Protein AF-A0A947FZ57-F1 (afdb_monomer_lite)

Sequence (116 aa):
DDDADIASIARGFIDAACDTIEAKGPGGWQLLRSIGPDQEISAISKDFRGQLVQPWLVPLRELTRLDDAEAQALADMILTGAGEILQRWIDGEFSREQVATLLGRIILAVLSEFTE

Radius of gyration: 14.71 Å; chains: 1; bounding box: 33×21×42 Å

Structure (mmCIF, N/CA/C/O backbone):
data_AF-A0A947FZ57-F1
#
_entry.id   AF-A0A947FZ57-F1
#
loop_
_atom_site.group_PDB
_atom_site.id
_atom_site.type_symbol
_atom_site.label_atom_id
_atom_site.label_alt_id
_atom_site.label_comp_id
_atom_site.label_asym_id
_atom_site.label_entity_id
_atom_site.label_seq_id
_atom_site.pdbx_PDB_ins_code
_atom_site.Cartn_x
_atom_site.Cartn_y
_atom_site.Cartn_z
_atom_site.occupancy
_atom_site.B_iso_or_equiv
_atom_site.auth_seq_id
_atom_site.auth_comp_id
_atom_site.auth_asym_id
_atom_site.auth_atom_id
_atom_site.pdbx_PDB_model_num
ATOM 1 N N . ASP A 1 1 ? -3.836 -2.955 -21.946 1.00 62.25 1 ASP A N 1
ATOM 2 C CA . ASP A 1 1 ? -4.085 -4.171 -21.158 1.00 62.25 1 ASP A CA 1
ATOM 3 C C . ASP A 1 1 ? -3.273 -4.162 -19.875 1.00 62.25 1 ASP A C 1
ATOM 5 O O . ASP A 1 1 ? -3.902 -4.144 -18.828 1.00 62.25 1 ASP A O 1
ATOM 9 N N . ASP A 1 2 ? -1.948 -3.991 -19.925 1.00 64.31 2 ASP A N 1
ATOM 10 C CA . ASP A 1 2 ? -1.077 -3.967 -18.728 1.00 64.31 2 ASP A CA 1
ATOM 11 C C . ASP A 1 2 ? -1.479 -2.952 -17.632 1.00 64.31 2 ASP A C 1
ATOM 13 O O . ASP A 1 2 ? -1.488 -3.291 -16.449 1.00 64.31 2 ASP A O 1
ATOM 17 N N . ASP A 1 3 ? -1.906 -1.735 -17.991 1.00 63.44 3 ASP A N 1
ATOM 18 C CA . ASP A 1 3 ? -2.362 -0.731 -17.009 1.00 63.44 3 ASP A CA 1
ATOM 19 C C . ASP A 1 3 ? -3.602 -1.176 -16.217 1.00 63.44 3 ASP A C 1
ATOM 21 O O . ASP A 1 3 ? -3.754 -0.865 -15.030 1.00 63.44 3 ASP A O 1
ATOM 25 N N . ALA A 1 4 ? -4.510 -1.905 -16.875 1.00 64.69 4 ALA A N 1
ATOM 26 C CA . ALA A 1 4 ? -5.719 -2.421 -16.244 1.00 64.69 4 ALA A CA 1
ATOM 27 C C . ALA A 1 4 ? -5.377 -3.562 -15.274 1.00 64.69 4 ALA A C 1
ATOM 29 O O . ALA A 1 4 ? -5.968 -3.649 -14.192 1.00 64.69 4 ALA A O 1
ATOM 30 N N . ASP A 1 5 ? -4.376 -4.373 -15.620 1.00 78.38 5 ASP A N 1
ATOM 31 C CA . ASP A 1 5 ? -3.869 -5.448 -14.771 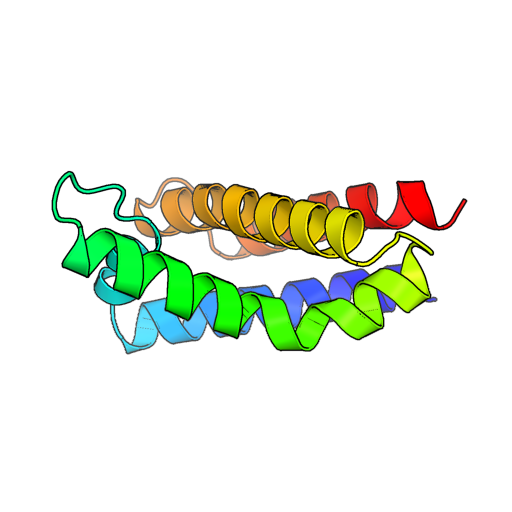1.00 78.38 5 ASP A CA 1
ATOM 32 C C . ASP A 1 5 ? -3.138 -4.896 -13.537 1.00 78.38 5 ASP A C 1
ATOM 34 O O . ASP A 1 5 ? -3.427 -5.323 -12.417 1.00 78.38 5 ASP A O 1
ATOM 38 N N . ILE A 1 6 ? -2.284 -3.876 -13.693 1.00 73.75 6 ILE A N 1
ATOM 39 C CA . ILE A 1 6 ? -1.602 -3.200 -12.573 1.00 73.75 6 ILE A CA 1
ATOM 40 C C . ILE A 1 6 ? -2.618 -2.579 -11.610 1.00 73.75 6 ILE A C 1
ATOM 42 O O . ILE A 1 6 ? -2.524 -2.773 -10.395 1.00 73.75 6 ILE A O 1
ATOM 46 N N . ALA A 1 7 ? -3.622 -1.869 -12.131 1.00 74.94 7 ALA A N 1
ATOM 47 C CA . ALA A 1 7 ? -4.660 -1.260 -11.304 1.00 74.94 7 ALA A CA 1
ATOM 48 C C . ALA A 1 7 ? -5.488 -2.313 -10.543 1.00 74.94 7 ALA A C 1
ATOM 50 O O . ALA A 1 7 ? -5.816 -2.114 -9.369 1.00 74.94 7 ALA A O 1
ATOM 51 N N . SER A 1 8 ? -5.799 -3.445 -11.184 1.00 79.50 8 SER A N 1
ATOM 52 C CA . SER A 1 8 ? -6.521 -4.558 -10.557 1.00 79.50 8 SER A CA 1
ATOM 53 C C . SER A 1 8 ? -5.695 -5.236 -9.459 1.00 79.50 8 SER A C 1
ATOM 55 O O . SER A 1 8 ? -6.208 -5.488 -8.366 1.00 79.50 8 SER A O 1
ATOM 57 N N . ILE A 1 9 ? -4.404 -5.483 -9.703 1.00 80.50 9 ILE A N 1
ATOM 58 C CA . ILE A 1 9 ? -3.481 -6.066 -8.717 1.00 80.50 9 ILE A CA 1
ATOM 59 C C . ILE A 1 9 ? -3.310 -5.128 -7.519 1.00 80.50 9 ILE A C 1
ATOM 61 O O . ILE A 1 9 ? -3.445 -5.565 -6.373 1.00 80.50 9 ILE A O 1
ATOM 65 N N . ALA A 1 10 ? -3.072 -3.836 -7.771 1.00 79.94 10 ALA A N 1
ATOM 66 C CA . ALA A 1 10 ? -2.951 -2.831 -6.721 1.00 79.94 10 ALA A CA 1
ATOM 67 C C . ALA A 1 10 ? -4.214 -2.798 -5.853 1.00 79.94 10 ALA A C 1
ATOM 69 O O . ALA A 1 10 ? -4.122 -2.819 -4.625 1.00 79.94 10 ALA A O 1
ATOM 70 N N . ARG A 1 11 ? -5.399 -2.832 -6.478 1.00 84.12 11 ARG A N 1
ATOM 71 C CA . ARG A 1 11 ? -6.671 -2.903 -5.756 1.00 84.12 11 ARG A CA 1
ATOM 72 C C . ARG A 1 11 ? -6.787 -4.164 -4.902 1.00 84.12 11 ARG A C 1
ATOM 74 O O . ARG A 1 11 ? -7.126 -4.045 -3.730 1.00 84.12 11 ARG A O 1
ATOM 81 N N . GLY A 1 12 ? -6.455 -5.335 -5.444 1.00 85.38 12 GLY A N 1
ATOM 82 C CA . GLY A 1 12 ? -6.475 -6.593 -4.692 1.00 85.38 12 GLY A CA 1
ATOM 83 C C . GLY A 1 12 ? -5.567 -6.568 -3.458 1.00 85.38 12 GLY A C 1
ATOM 84 O O . GLY A 1 12 ? -5.969 -7.017 -2.386 1.00 85.38 12 GLY A O 1
ATOM 85 N N . PHE A 1 13 ? -4.371 -5.984 -3.576 1.00 83.00 13 PHE A N 1
ATOM 86 C CA . PHE A 1 13 ? -3.468 -5.799 -2.438 1.00 83.00 13 PHE A CA 1
ATOM 87 C C . PHE A 1 13 ? -4.052 -4.850 -1.382 1.00 83.00 13 PHE A C 1
ATOM 89 O O . PHE A 1 13 ? -4.031 -5.163 -0.191 1.00 83.00 13 PHE A O 1
ATOM 96 N N . ILE A 1 14 ? -4.595 -3.706 -1.808 1.00 87.75 14 ILE A N 1
ATOM 97 C CA . ILE A 1 14 ? -5.200 -2.717 -0.904 1.00 87.75 14 ILE A CA 1
ATOM 98 C C . ILE A 1 14 ? -6.389 -3.325 -0.160 1.00 87.75 14 ILE A C 1
ATOM 100 O O . ILE A 1 14 ? -6.498 -3.164 1.054 1.00 87.75 14 ILE A O 1
ATOM 104 N N . ASP A 1 15 ? -7.246 -4.062 -0.865 1.00 90.06 15 ASP A N 1
ATOM 105 C CA . ASP A 1 15 ? -8.388 -4.738 -0.262 1.00 90.06 15 ASP A CA 1
ATOM 106 C C . ASP A 1 15 ? -7.940 -5.782 0.770 1.00 90.06 15 ASP A C 1
ATOM 108 O O . ASP A 1 15 ? -8.445 -5.773 1.891 1.00 90.06 15 ASP A O 1
ATOM 112 N N . ALA A 1 16 ? -6.923 -6.593 0.460 1.00 89.31 16 ALA A N 1
ATOM 113 C CA . ALA A 1 16 ? -6.366 -7.558 1.408 1.00 89.31 16 ALA A CA 1
ATOM 114 C C . ALA A 1 16 ? -5.744 -6.888 2.651 1.00 89.31 16 ALA A C 1
ATOM 116 O O . ALA A 1 16 ? -5.852 -7.410 3.768 1.00 89.31 16 ALA A O 1
ATOM 117 N N . ALA A 1 17 ? -5.108 -5.725 2.485 1.00 87.88 17 ALA A N 1
ATOM 118 C CA . ALA A 1 17 ? -4.572 -4.944 3.596 1.00 87.88 17 ALA A CA 1
ATOM 119 C C . ALA A 1 17 ? -5.699 -4.402 4.490 1.00 87.88 17 ALA A C 1
ATOM 121 O O . ALA A 1 17 ? -5.644 -4.574 5.711 1.00 87.88 17 ALA A O 1
ATOM 122 N N . CYS A 1 18 ? -6.744 -3.817 3.895 1.00 90.88 18 CYS A N 1
ATOM 123 C CA . CYS A 1 18 ? -7.932 -3.364 4.618 1.00 90.88 18 CYS A CA 1
ATOM 124 C C . CYS A 1 18 ? -8.615 -4.517 5.366 1.00 90.88 18 CYS A C 1
ATOM 126 O O . CYS A 1 18 ? -8.859 -4.388 6.563 1.00 90.88 18 CYS A O 1
ATOM 128 N N . ASP A 1 19 ? -8.837 -5.662 4.714 1.00 94.12 19 ASP A N 1
ATOM 129 C CA . ASP A 1 19 ? -9.443 -6.849 5.335 1.00 94.12 19 ASP A CA 1
ATOM 130 C C . ASP A 1 19 ? -8.622 -7.339 6.535 1.00 94.12 19 ASP A C 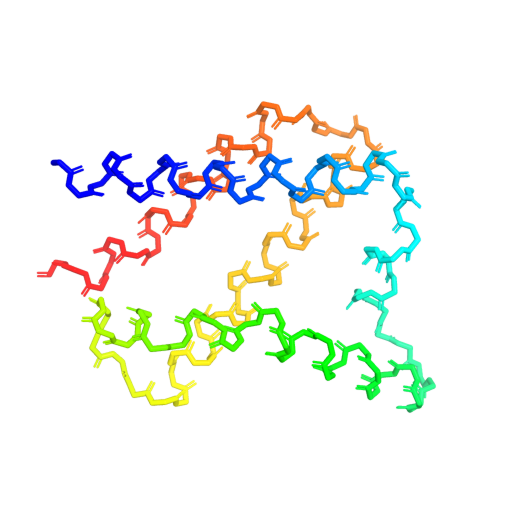1
ATOM 132 O O . ASP A 1 19 ? -9.161 -7.694 7.586 1.00 94.12 19 ASP A O 1
ATOM 136 N N . THR A 1 20 ? -7.293 -7.326 6.407 1.00 91.19 20 THR A N 1
ATOM 137 C CA . THR A 1 20 ? -6.391 -7.713 7.497 1.00 91.19 20 THR A CA 1
ATOM 138 C C . THR A 1 20 ? -6.500 -6.750 8.681 1.00 91.19 20 THR A C 1
ATOM 140 O O . THR A 1 20 ? -6.558 -7.196 9.830 1.00 91.19 20 THR A O 1
ATOM 143 N N . ILE A 1 21 ? -6.557 -5.442 8.416 1.00 91.12 21 ILE A N 1
ATOM 144 C CA . ILE A 1 21 ? -6.694 -4.402 9.446 1.00 91.12 21 ILE A CA 1
ATOM 145 C C . ILE A 1 21 ? -8.066 -4.484 10.129 1.00 91.12 21 ILE A C 1
ATOM 147 O O . ILE A 1 21 ? -8.133 -4.396 11.353 1.00 91.12 21 ILE A O 1
ATOM 151 N N . GLU A 1 22 ? -9.146 -4.720 9.384 1.00 93.44 22 GLU A N 1
ATOM 152 C CA . GLU A 1 22 ? -10.485 -4.943 9.944 1.00 93.44 22 GLU A CA 1
ATOM 153 C C . GLU A 1 22 ? -10.517 -6.198 10.834 1.00 93.44 22 GLU A C 1
ATOM 155 O O . GLU A 1 22 ? -11.059 -6.167 11.940 1.00 93.44 22 GLU A O 1
ATOM 160 N N . ALA A 1 23 ? -9.885 -7.293 10.400 1.00 95.12 23 ALA A N 1
ATOM 161 C CA . ALA A 1 23 ? -9.895 -8.564 11.123 1.00 95.12 23 ALA A CA 1
ATOM 162 C C . ALA A 1 23 ? -8.999 -8.589 12.375 1.00 95.12 23 ALA A C 1
ATOM 164 O O . ALA A 1 23 ? -9.272 -9.340 13.315 1.00 95.12 23 ALA A O 1
ATOM 165 N N . LYS A 1 24 ? -7.891 -7.839 12.381 1.00 92.00 24 LYS A N 1
ATOM 166 C CA . LYS A 1 24 ? -6.873 -7.872 13.451 1.00 92.00 24 LYS A CA 1
ATOM 167 C C . LYS A 1 24 ? -6.802 -6.588 14.279 1.00 92.00 24 LYS A C 1
ATOM 169 O O . LYS A 1 24 ? -6.128 -6.571 15.308 1.00 92.00 24 LYS A O 1
ATOM 174 N N . GLY A 1 25 ? -7.503 -5.541 13.857 1.00 91.75 25 GLY A N 1
ATOM 175 C CA . GLY A 1 25 ? -7.377 -4.193 14.393 1.00 91.75 25 GLY A CA 1
ATOM 176 C C . GLY A 1 25 ? -6.147 -3.444 13.852 1.00 91.75 25 GLY A C 1
ATOM 177 O O . GLY A 1 25 ? -5.225 -4.045 13.293 1.00 91.75 25 GLY A O 1
ATOM 178 N N . PRO A 1 26 ? -6.083 -2.115 14.057 1.00 89.56 26 PRO A N 1
ATOM 179 C CA . PRO A 1 26 ? -5.040 -1.259 13.486 1.00 89.56 26 PRO A CA 1
ATOM 180 C C . PRO A 1 26 ? -3.700 -1.320 14.234 1.00 89.56 26 PRO A C 1
ATOM 182 O O . PRO A 1 26 ? -2.727 -0.721 13.788 1.00 89.56 26 PRO A O 1
ATOM 185 N N . GLY A 1 27 ? -3.607 -2.029 15.364 1.00 85.38 27 GLY A N 1
ATOM 186 C CA . GLY A 1 27 ? -2.403 -2.022 16.205 1.00 85.38 27 GLY A CA 1
ATOM 187 C C . GLY A 1 27 ? -1.148 -2.512 15.475 1.00 85.38 27 GLY A C 1
ATOM 188 O O . GLY A 1 27 ? -0.089 -1.900 15.589 1.00 85.38 27 GLY A O 1
ATOM 189 N N . GLY A 1 28 ? -1.272 -3.567 14.661 1.00 81.38 28 GLY A N 1
ATOM 190 C CA . GLY A 1 28 ? -0.167 -4.044 13.823 1.00 81.38 28 GLY A CA 1
ATOM 191 C C . GLY A 1 28 ? 0.281 -2.987 12.813 1.00 81.38 28 GLY A C 1
ATOM 192 O O . GLY A 1 28 ? 1.470 -2.729 12.677 1.00 81.38 28 GLY A O 1
ATOM 193 N N . TRP A 1 29 ? -0.672 -2.304 12.179 1.00 84.75 29 TRP A N 1
ATOM 194 C CA . TRP A 1 29 ? -0.394 -1.207 11.256 1.00 84.75 29 TRP A CA 1
ATOM 195 C C . TRP A 1 29 ? 0.340 -0.038 11.926 1.00 84.75 29 TRP A C 1
ATOM 197 O O . TRP A 1 29 ? 1.334 0.462 11.404 1.00 84.75 29 TRP A O 1
ATOM 207 N N . GLN A 1 30 ? -0.097 0.357 13.120 1.00 83.06 30 GLN A N 1
ATOM 208 C CA . GLN A 1 30 ? 0.543 1.421 13.895 1.00 83.06 30 GLN A CA 1
ATOM 209 C C . GLN A 1 30 ? 1.978 1.048 14.289 1.00 83.06 30 GLN A C 1
ATOM 211 O O . GLN A 1 30 ? 2.875 1.877 14.157 1.00 83.06 30 GLN A O 1
ATOM 216 N N . LEU A 1 31 ? 2.223 -0.210 14.681 1.00 78.69 31 LEU A N 1
ATOM 217 C CA . LEU A 1 31 ? 3.570 -0.712 14.979 1.00 78.69 31 LEU A CA 1
ATOM 218 C C . LEU A 1 31 ? 4.504 -0.647 13.764 1.00 78.69 31 LEU A C 1
ATOM 220 O O . LEU A 1 31 ? 5.672 -0.285 13.913 1.00 78.69 31 LEU A O 1
ATOM 224 N N . LEU A 1 32 ? 4.006 -0.927 12.557 1.00 78.25 32 LEU A N 1
ATOM 225 C CA . LEU A 1 32 ? 4.802 -0.794 11.327 1.00 78.25 32 LEU A CA 1
ATOM 226 C C . LEU A 1 32 ? 5.277 0.631 11.079 1.00 78.25 32 LEU A C 1
ATOM 228 O O . LEU A 1 32 ? 6.352 0.845 10.514 1.00 78.25 32 LEU A O 1
ATOM 232 N N . ARG A 1 33 ? 4.477 1.600 11.517 1.00 79.19 33 ARG A N 1
ATOM 233 C CA . ARG A 1 33 ? 4.747 3.026 11.355 1.00 79.19 33 ARG A CA 1
ATOM 234 C C . ARG A 1 33 ? 5.438 3.654 12.562 1.00 79.19 33 ARG A C 1
ATOM 236 O O . ARG A 1 33 ? 5.801 4.826 12.490 1.00 79.19 33 ARG A O 1
ATOM 243 N N . SER A 1 34 ? 5.655 2.909 13.643 1.00 74.38 34 SER A N 1
ATOM 244 C CA . SER A 1 34 ? 6.349 3.409 14.827 1.00 74.38 34 SER A CA 1
ATOM 245 C C . SER A 1 34 ? 7.779 3.830 14.488 1.00 74.38 34 SER A C 1
ATOM 247 O O . SER A 1 34 ? 8.629 3.010 14.146 1.00 74.38 34 SER A O 1
ATOM 249 N N . ILE A 1 35 ? 8.058 5.126 14.633 1.00 66.38 35 ILE A N 1
ATOM 250 C CA . ILE A 1 35 ? 9.409 5.697 14.626 1.00 66.38 35 ILE A CA 1
ATOM 251 C C . ILE A 1 35 ? 9.711 6.090 16.076 1.00 66.38 35 ILE A C 1
ATOM 253 O O . ILE A 1 35 ? 9.671 7.258 16.455 1.00 66.38 35 ILE A O 1
ATOM 257 N N . GLY A 1 36 ? 9.871 5.080 16.931 1.00 66.12 36 GLY A N 1
ATOM 258 C CA . GLY A 1 36 ? 10.157 5.280 18.349 1.00 66.12 36 GLY A CA 1
ATOM 259 C C . GLY A 1 36 ? 11.653 5.502 18.609 1.00 66.12 36 GLY A C 1
ATOM 260 O O . GLY A 1 36 ? 12.480 5.032 17.829 1.00 66.12 36 GLY A O 1
ATOM 261 N N . PRO A 1 37 ? 12.029 6.167 19.720 1.00 69.81 37 PRO A N 1
ATOM 262 C CA . PRO A 1 37 ? 13.424 6.235 20.174 1.00 69.81 37 PRO A CA 1
ATOM 263 C C . PRO A 1 37 ? 13.952 4.870 20.647 1.00 69.81 37 PRO A C 1
ATOM 265 O O . PRO A 1 37 ? 15.158 4.690 20.807 1.00 69.81 37 PRO A O 1
ATOM 268 N N . ASP A 1 38 ? 13.045 3.920 20.881 1.00 83.62 38 ASP A N 1
ATOM 269 C CA . ASP A 1 38 ? 13.361 2.541 21.212 1.00 83.62 38 ASP A CA 1
ATOM 270 C C . ASP A 1 38 ? 13.964 1.825 19.991 1.00 83.62 38 ASP A C 1
ATOM 272 O O . ASP A 1 38 ? 13.318 1.653 18.951 1.00 83.62 38 ASP A O 1
ATOM 276 N N . GLN A 1 39 ? 15.232 1.434 20.119 1.00 82.62 39 GLN A N 1
ATOM 277 C CA . GLN A 1 39 ? 15.985 0.800 19.038 1.00 82.62 39 GLN A CA 1
ATOM 278 C C . GLN A 1 39 ? 15.453 -0.590 18.684 1.00 82.62 39 GLN A C 1
ATOM 280 O O . GLN A 1 39 ? 15.540 -0.980 17.521 1.00 82.62 39 GLN A O 1
ATOM 285 N N . GLU A 1 40 ? 14.896 -1.323 19.649 1.00 85.62 40 GLU A N 1
ATOM 286 C CA . GLU A 1 40 ? 14.349 -2.660 19.424 1.00 85.62 40 GLU A CA 1
ATOM 287 C C . GLU A 1 40 ? 13.078 -2.566 18.580 1.00 85.62 40 GLU A C 1
ATOM 289 O O . GLU A 1 40 ? 12.961 -3.228 17.548 1.00 85.62 40 GLU A O 1
ATOM 294 N N . ILE A 1 41 ? 12.176 -1.651 18.941 1.00 81.25 41 ILE A N 1
ATOM 295 C CA . ILE A 1 41 ? 10.955 -1.393 18.168 1.00 81.25 41 ILE A CA 1
ATOM 296 C C . ILE A 1 41 ? 11.301 -0.892 16.763 1.00 81.25 41 ILE A C 1
ATOM 298 O O . ILE A 1 41 ? 10.744 -1.377 15.780 1.00 81.25 41 ILE A O 1
ATOM 302 N N . SER A 1 42 ? 12.268 0.021 16.643 1.00 82.00 42 SER A N 1
ATOM 303 C CA . SER A 1 42 ? 12.728 0.521 15.343 1.00 82.00 42 SER A CA 1
ATOM 304 C C . SER A 1 42 ? 13.297 -0.596 14.453 1.00 82.00 42 SER A C 1
ATOM 306 O O . SER A 1 42 ? 12.995 -0.653 13.257 1.00 82.00 42 SER A O 1
ATOM 308 N N . ALA A 1 43 ? 14.070 -1.524 15.030 1.00 85.00 43 ALA A N 1
ATOM 309 C CA . ALA A 1 43 ? 14.617 -2.673 14.314 1.00 85.00 43 ALA A CA 1
ATOM 310 C C . ALA A 1 43 ? 13.516 -3.635 13.840 1.00 85.00 43 ALA A C 1
ATOM 312 O O . ALA A 1 43 ? 13.525 -4.027 12.673 1.00 85.00 43 ALA A O 1
ATOM 313 N N . ILE A 1 44 ? 12.539 -3.950 14.697 1.00 85.12 44 ILE A N 1
ATOM 314 C CA . ILE A 1 44 ? 11.395 -4.810 14.350 1.00 85.12 44 ILE A CA 1
ATOM 315 C C . ILE A 1 44 ? 10.579 -4.189 13.212 1.00 85.12 44 ILE A C 1
ATOM 317 O O . ILE A 1 44 ? 10.294 -4.851 12.212 1.00 85.12 44 ILE A O 1
ATOM 321 N N . SER A 1 45 ? 10.244 -2.900 13.314 1.00 82.62 45 SER A N 1
ATOM 322 C CA . SER A 1 45 ? 9.486 -2.202 12.273 1.00 82.62 45 SER A CA 1
ATOM 323 C C . SER A 1 45 ? 10.265 -2.107 10.958 1.00 82.62 45 SER A C 1
ATOM 325 O O . SER A 1 45 ? 9.659 -2.081 9.887 1.00 82.62 45 SER A O 1
ATOM 327 N N . LYS A 1 46 ? 11.602 -2.030 10.998 1.00 84.19 46 LYS A N 1
ATOM 328 C CA . LYS A 1 46 ? 12.441 -2.054 9.792 1.00 84.19 46 LYS A CA 1
ATOM 329 C C . LYS A 1 46 ? 12.466 -3.441 9.148 1.00 84.19 46 LYS A C 1
ATOM 331 O O . LYS A 1 46 ? 12.284 -3.531 7.937 1.00 84.19 46 LYS A O 1
ATOM 336 N N . ASP A 1 47 ? 12.656 -4.495 9.937 1.00 86.75 47 ASP A N 1
ATOM 337 C CA . ASP A 1 47 ? 12.701 -5.871 9.433 1.00 86.75 47 ASP A CA 1
ATOM 338 C C . ASP A 1 47 ? 11.371 -6.270 8.785 1.00 86.75 47 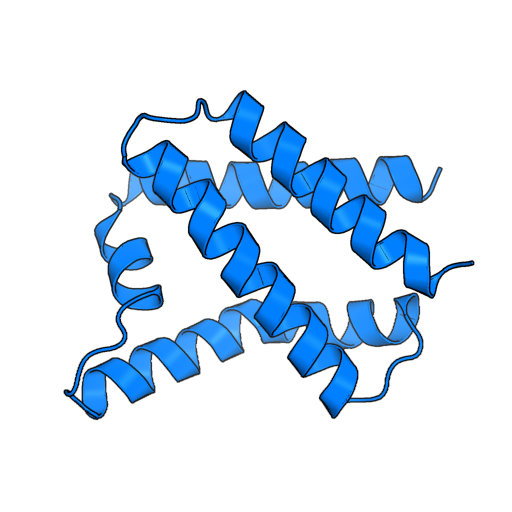ASP A C 1
ATOM 340 O O . ASP A 1 47 ? 11.341 -6.725 7.643 1.00 86.75 47 ASP A O 1
ATOM 344 N N . PHE A 1 48 ? 10.250 -5.977 9.447 1.00 84.38 48 PHE A N 1
ATOM 345 C CA . PHE A 1 48 ? 8.934 -6.289 8.896 1.00 84.38 48 PHE A CA 1
ATOM 346 C C . PHE A 1 48 ? 8.640 -5.519 7.601 1.00 84.38 48 PHE A C 1
ATOM 348 O O . PHE A 1 48 ? 8.105 -6.090 6.652 1.00 84.38 48 PHE A O 1
ATOM 355 N N . ARG A 1 49 ? 9.016 -4.233 7.515 1.00 85.38 49 ARG A N 1
ATOM 356 C CA . ARG A 1 49 ? 8.908 -3.470 6.258 1.00 85.38 49 ARG A CA 1
ATOM 357 C C . ARG A 1 49 ? 9.742 -4.103 5.144 1.00 85.38 49 ARG A C 1
ATOM 359 O O . ARG A 1 49 ? 9.246 -4.240 4.031 1.00 85.38 49 ARG A O 1
ATOM 366 N N . GLY A 1 50 ? 10.951 -4.568 5.461 1.00 87.75 50 GLY A N 1
ATOM 367 C CA . GLY A 1 50 ? 11.784 -5.320 4.523 1.00 87.75 50 GLY A CA 1
ATOM 368 C C . GLY A 1 50 ? 11.102 -6.595 4.019 1.00 87.75 50 GLY A C 1
ATOM 369 O O . GLY A 1 50 ? 11.100 -6.855 2.817 1.00 87.75 50 GLY A O 1
ATOM 370 N N . GLN A 1 51 ? 10.458 -7.354 4.910 1.00 88.06 51 GLN A N 1
ATOM 371 C CA . GLN A 1 51 ? 9.702 -8.557 4.543 1.00 88.06 51 GLN A CA 1
ATOM 372 C C . GLN A 1 51 ? 8.487 -8.245 3.654 1.00 88.06 51 GLN A C 1
ATOM 374 O O . GLN A 1 51 ? 8.195 -9.012 2.740 1.00 88.06 51 GLN A O 1
ATOM 379 N N . LEU A 1 52 ? 7.798 -7.120 3.884 1.00 83.75 52 LEU A N 1
ATOM 380 C CA . LEU A 1 52 ? 6.685 -6.674 3.037 1.00 83.75 52 LEU A CA 1
ATOM 381 C C . LEU A 1 52 ? 7.137 -6.276 1.629 1.00 83.75 52 LEU A C 1
ATOM 383 O O . LEU A 1 52 ? 6.409 -6.516 0.669 1.00 83.75 52 LEU A O 1
ATOM 387 N N . VAL A 1 53 ? 8.314 -5.658 1.513 1.00 88.81 53 VAL A N 1
ATOM 388 C CA . VAL A 1 53 ? 8.867 -5.171 0.242 1.00 88.81 53 VAL A CA 1
ATOM 389 C C . VAL A 1 53 ? 9.503 -6.294 -0.581 1.00 88.81 53 VAL A C 1
ATOM 391 O O . VAL A 1 53 ? 9.371 -6.304 -1.802 1.00 88.81 53 VAL A O 1
ATOM 394 N N . GLN A 1 54 ? 10.158 -7.257 0.072 1.00 91.56 54 GLN A N 1
ATOM 395 C CA . GLN A 1 54 ? 10.948 -8.317 -0.569 1.00 91.56 54 GLN A CA 1
ATOM 396 C C . GLN A 1 54 ? 10.278 -9.003 -1.777 1.00 91.56 54 GLN A C 1
ATOM 398 O O . GLN A 1 54 ? 10.912 -9.071 -2.832 1.00 91.56 54 GLN A O 1
ATOM 403 N N . PRO A 1 55 ? 9.005 -9.448 -1.695 1.00 89.44 55 PRO A N 1
ATOM 404 C CA . PRO A 1 55 ? 8.330 -10.117 -2.810 1.00 89.44 55 PRO A CA 1
ATOM 405 C C . PRO A 1 55 ? 8.224 -9.275 -4.089 1.00 89.44 55 PRO A C 1
ATOM 407 O O . PRO A 1 55 ? 8.042 -9.826 -5.172 1.00 89.44 55 PRO A O 1
ATOM 410 N N . TRP A 1 56 ? 8.339 -7.951 -3.974 1.00 87.31 56 TRP A N 1
ATOM 411 C CA . TRP A 1 56 ? 8.126 -7.003 -5.065 1.00 87.31 56 TRP A CA 1
ATOM 412 C C . TRP A 1 56 ? 9.417 -6.538 -5.730 1.00 87.31 56 TRP A C 1
ATOM 414 O O . TRP A 1 56 ? 9.357 -5.980 -6.820 1.00 87.31 56 TRP A O 1
ATOM 424 N N . LEU A 1 57 ? 10.584 -6.777 -5.124 1.00 92.31 57 LEU A N 1
ATOM 425 C CA . LEU A 1 57 ? 11.849 -6.226 -5.620 1.00 92.31 57 LEU A CA 1
ATOM 426 C C . LEU A 1 57 ? 12.224 -6.749 -7.010 1.00 92.31 57 LEU A C 1
ATOM 428 O O . LEU A 1 57 ? 12.643 -5.969 -7.860 1.00 92.31 57 LEU A O 1
ATOM 432 N N . VAL A 1 58 ? 12.057 -8.051 -7.263 1.00 92.31 58 VAL A N 1
ATOM 433 C CA . VAL A 1 58 ? 12.332 -8.629 -8.590 1.00 92.31 58 VAL A CA 1
ATOM 434 C C . VAL A 1 58 ? 11.336 -8.108 -9.637 1.00 92.31 58 VAL A C 1
ATOM 436 O O . VAL A 1 58 ? 11.803 -7.526 -10.615 1.00 92.31 58 VAL A O 1
ATOM 439 N N . PRO A 1 59 ? 10.004 -8.194 -9.426 1.00 89.62 59 PRO A N 1
ATOM 440 C CA . PRO A 1 59 ? 9.035 -7.618 -10.359 1.00 89.62 59 PRO A CA 1
ATOM 441 C C . PRO A 1 59 ? 9.254 -6.129 -10.645 1.00 89.62 59 PRO A C 1
ATOM 443 O O . PRO A 1 59 ? 9.175 -5.707 -11.796 1.00 89.62 59 PRO A O 1
ATOM 446 N N . LEU A 1 60 ? 9.560 -5.327 -9.617 1.00 89.88 60 LEU A N 1
ATOM 447 C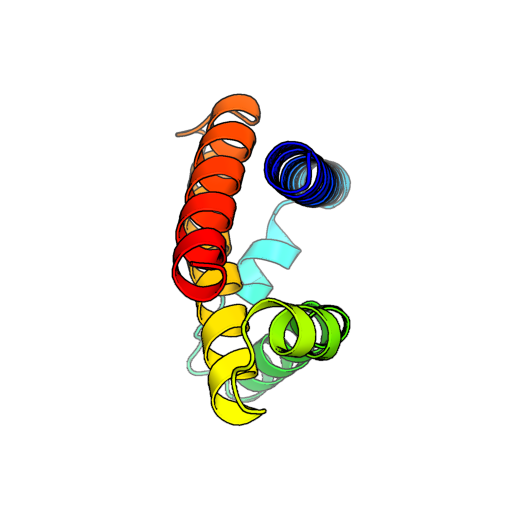 CA . LEU A 1 60 ? 9.801 -3.894 -9.786 1.00 89.88 60 LEU A CA 1
ATOM 448 C C . LEU A 1 60 ? 11.003 -3.641 -10.686 1.00 89.88 60 LEU A C 1
ATOM 450 O O . LEU A 1 60 ? 10.897 -2.833 -11.595 1.00 89.88 60 LEU A O 1
ATOM 454 N N . ARG A 1 61 ? 12.113 -4.352 -10.489 1.00 94.00 61 ARG A N 1
ATOM 455 C CA . ARG A 1 61 ? 13.297 -4.213 -11.347 1.00 94.00 61 ARG A CA 1
ATOM 456 C C . ARG A 1 61 ? 13.033 -4.623 -12.788 1.00 94.00 61 ARG A C 1
ATOM 458 O O . ARG A 1 61 ? 13.526 -3.974 -13.704 1.00 94.00 61 ARG A O 1
ATOM 465 N N . GLU A 1 62 ? 12.290 -5.705 -12.996 1.00 91.19 62 GLU A N 1
ATOM 466 C CA . GLU A 1 62 ? 11.937 -6.162 -14.343 1.00 91.19 62 GLU A CA 1
ATOM 467 C C . GLU A 1 62 ? 11.065 -5.131 -15.068 1.00 91.19 62 GLU A C 1
ATOM 469 O O . GLU A 1 62 ? 11.293 -4.862 -16.248 1.00 91.19 62 GLU A O 1
ATOM 474 N N . LEU A 1 63 ? 10.122 -4.518 -14.347 1.00 88.50 63 LEU A N 1
ATOM 475 C CA . LEU A 1 63 ? 9.212 -3.510 -14.880 1.00 88.50 63 LEU A CA 1
ATOM 476 C C . LEU A 1 63 ? 9.901 -2.163 -15.137 1.00 88.50 63 LEU A C 1
ATOM 478 O O . LEU A 1 63 ? 9.717 -1.579 -16.199 1.00 88.50 63 LEU A O 1
ATOM 482 N N . THR A 1 64 ? 10.691 -1.667 -14.182 1.00 90.62 64 THR A N 1
ATOM 483 C CA . THR A 1 64 ? 11.235 -0.298 -14.205 1.00 90.62 64 THR A CA 1
ATOM 484 C C . THR A 1 64 ? 12.676 -0.207 -14.703 1.00 90.62 64 THR A C 1
ATOM 486 O O . THR A 1 64 ? 13.180 0.888 -14.937 1.00 90.62 64 THR A O 1
ATOM 489 N N . ARG A 1 65 ? 13.364 -1.349 -14.850 1.00 93.75 65 ARG A N 1
ATOM 490 C CA . ARG A 1 65 ? 14.797 -1.466 -15.196 1.00 93.75 65 ARG A CA 1
ATOM 491 C C . ARG A 1 65 ? 15.759 -0.768 -14.230 1.00 93.75 65 ARG A C 1
ATOM 493 O O . ARG A 1 65 ? 16.930 -0.593 -14.565 1.00 93.75 65 ARG A O 1
ATOM 500 N N . LEU A 1 66 ? 15.278 -0.407 -13.046 1.00 94.88 66 LEU A N 1
ATOM 501 C CA . LEU A 1 66 ? 16.082 0.162 -11.973 1.00 94.88 66 LEU A CA 1
ATOM 502 C C . LEU A 1 66 ? 17.084 -0.855 -11.415 1.00 94.88 66 LEU A C 1
ATOM 504 O O . LEU A 1 66 ? 16.880 -2.076 -11.495 1.00 94.88 66 LEU A O 1
ATOM 508 N N . ASP A 1 67 ? 18.163 -0.348 -10.820 1.00 96.38 67 ASP A N 1
ATOM 509 C CA . ASP A 1 67 ? 19.088 -1.190 -10.067 1.00 96.38 67 ASP A CA 1
ATOM 510 C C . ASP A 1 67 ? 18.507 -1.635 -8.705 1.00 96.38 67 ASP A C 1
ATOM 512 O O . ASP A 1 67 ? 17.383 -1.291 -8.328 1.00 96.38 67 ASP A O 1
ATOM 516 N N . ASP A 1 68 ? 19.257 -2.457 -7.962 1.00 94.25 68 ASP A N 1
ATOM 517 C CA . ASP A 1 68 ? 18.812 -2.995 -6.668 1.00 94.25 68 ASP A CA 1
ATOM 518 C C . ASP A 1 68 ? 18.496 -1.897 -5.642 1.00 94.25 68 ASP A C 1
ATOM 520 O O . ASP A 1 68 ? 17.522 -2.005 -4.892 1.00 94.25 68 ASP A O 1
ATOM 524 N N . ALA A 1 69 ? 19.324 -0.852 -5.585 1.00 95.12 69 ALA A N 1
ATOM 525 C CA . ALA A 1 69 ? 19.185 0.215 -4.603 1.00 95.12 69 ALA A CA 1
ATOM 526 C C . ALA A 1 69 ? 18.007 1.128 -4.958 1.00 95.12 69 ALA A C 1
ATOM 528 O O . ALA A 1 69 ? 17.232 1.517 -4.082 1.00 95.12 69 ALA A O 1
ATOM 529 N N . GLU A 1 70 ? 17.846 1.429 -6.242 1.00 95.50 70 GLU A N 1
ATOM 530 C CA . GLU A 1 70 ? 16.751 2.233 -6.770 1.00 95.50 70 GLU A CA 1
ATOM 531 C C . GLU A 1 70 ? 15.399 1.518 -6.640 1.00 95.50 70 GLU A C 1
ATOM 533 O O . GLU A 1 70 ? 14.426 2.126 -6.191 1.00 95.50 70 GLU A O 1
ATOM 538 N N . ALA A 1 71 ? 15.325 0.217 -6.941 1.00 94.69 71 ALA A N 1
ATOM 539 C CA . ALA A 1 71 ? 14.098 -0.562 -6.774 1.00 94.69 71 ALA A CA 1
ATOM 540 C C . ALA A 1 71 ? 13.676 -0.680 -5.301 1.00 94.69 71 ALA A C 1
ATOM 542 O O . ALA A 1 71 ? 12.487 -0.568 -4.988 1.00 94.69 71 ALA A O 1
ATOM 543 N N . GLN A 1 72 ? 14.638 -0.849 -4.385 1.00 94.88 72 GLN A N 1
ATOM 544 C CA . GLN A 1 72 ? 14.373 -0.819 -2.945 1.00 94.88 72 GLN A CA 1
ATOM 545 C C . GLN A 1 72 ? 13.833 0.550 -2.510 1.00 94.88 72 GLN A C 1
ATOM 547 O O . GLN A 1 72 ? 12.822 0.614 -1.812 1.00 94.88 72 GLN A O 1
ATOM 552 N N . ALA A 1 73 ? 14.461 1.643 -2.957 1.00 93.81 73 ALA A N 1
ATOM 553 C CA . ALA A 1 73 ? 14.016 2.997 -2.639 1.00 93.81 73 ALA A CA 1
ATOM 554 C C . ALA A 1 73 ? 12.604 3.288 -3.178 1.00 93.81 73 ALA A C 1
ATOM 556 O O . ALA A 1 73 ? 11.783 3.877 -2.469 1.00 93.81 73 ALA A O 1
ATOM 557 N N . LEU A 1 74 ? 12.298 2.839 -4.399 1.00 93.81 74 LEU A N 1
ATOM 558 C CA . LEU A 1 74 ? 10.969 2.954 -4.995 1.00 93.81 74 LEU A CA 1
ATOM 559 C C . LEU A 1 74 ? 9.921 2.200 -4.164 1.00 93.81 74 LEU A C 1
ATOM 561 O O . LEU A 1 74 ? 8.877 2.762 -3.829 1.00 93.81 74 LEU A O 1
ATOM 565 N N . ALA A 1 75 ? 10.207 0.955 -3.783 1.00 92.44 75 ALA A N 1
ATOM 566 C CA . ALA A 1 75 ? 9.298 0.147 -2.977 1.00 92.44 75 ALA A CA 1
ATOM 567 C C . ALA A 1 75 ? 9.060 0.744 -1.579 1.00 92.44 75 ALA A C 1
ATOM 569 O O . ALA A 1 75 ? 7.914 0.828 -1.130 1.00 92.44 75 ALA A O 1
ATOM 570 N N . ASP A 1 76 ? 10.118 1.219 -0.915 1.00 90.94 76 ASP A N 1
ATOM 571 C CA . ASP A 1 76 ? 10.025 1.876 0.392 1.00 90.94 76 ASP A CA 1
ATOM 572 C C . ASP A 1 76 ? 9.180 3.158 0.320 1.00 90.94 76 ASP A C 1
ATOM 574 O O . ASP A 1 76 ? 8.374 3.435 1.218 1.00 90.94 76 ASP A O 1
ATOM 578 N N . MET A 1 77 ? 9.319 3.928 -0.765 1.00 91.50 77 MET A N 1
ATOM 579 C CA . MET A 1 77 ? 8.513 5.124 -1.006 1.00 91.50 77 MET A CA 1
ATOM 580 C C . MET A 1 77 ? 7.036 4.770 -1.229 1.00 91.50 77 MET A C 1
ATOM 582 O O . MET A 1 77 ? 6.174 5.382 -0.590 1.00 91.50 77 MET A O 1
ATOM 586 N N . ILE A 1 78 ? 6.729 3.767 -2.063 1.00 90.38 78 ILE A N 1
ATOM 587 C CA . ILE A 1 78 ? 5.347 3.309 -2.291 1.00 90.38 78 ILE A CA 1
ATOM 588 C C . ILE A 1 78 ? 4.725 2.849 -0.969 1.00 90.38 78 ILE A C 1
ATOM 590 O O . ILE A 1 78 ? 3.628 3.291 -0.623 1.00 90.38 78 ILE A O 1
ATOM 594 N N . LEU A 1 79 ? 5.433 2.018 -0.198 1.00 88.00 79 LEU A N 1
ATOM 595 C CA . LEU A 1 79 ? 4.947 1.509 1.084 1.00 88.00 79 LEU A CA 1
ATOM 596 C C . LEU A 1 79 ? 4.705 2.639 2.090 1.00 88.00 79 LEU A C 1
ATOM 598 O O . LEU A 1 79 ? 3.695 2.634 2.791 1.00 88.00 79 LEU A O 1
ATOM 602 N N . THR A 1 80 ? 5.597 3.628 2.149 1.00 88.31 80 THR A N 1
ATOM 603 C CA . THR A 1 80 ? 5.448 4.783 3.046 1.00 88.31 80 THR A CA 1
ATOM 604 C C . THR A 1 80 ? 4.247 5.648 2.659 1.00 88.31 80 THR A C 1
ATOM 606 O O . THR A 1 80 ? 3.462 6.026 3.531 1.00 88.31 80 THR A O 1
ATOM 609 N N . GLY A 1 81 ? 4.062 5.931 1.365 1.00 89.44 81 GLY A N 1
ATOM 610 C CA . GLY A 1 81 ? 2.917 6.696 0.863 1.00 89.44 81 GLY A CA 1
ATOM 611 C C . GLY A 1 81 ? 1.584 5.964 1.055 1.00 89.44 81 GLY A C 1
ATOM 612 O O . GLY A 1 81 ? 0.613 6.556 1.532 1.00 89.44 81 GLY A O 1
ATOM 613 N N . ALA A 1 82 ? 1.553 4.657 0.776 1.00 88.81 82 ALA A N 1
ATOM 614 C CA . ALA A 1 82 ? 0.421 3.785 1.097 1.00 88.81 82 ALA A CA 1
ATOM 615 C C . ALA A 1 82 ? 0.118 3.776 2.599 1.00 88.81 82 ALA A C 1
ATOM 617 O O . ALA A 1 82 ? -1.043 3.874 3.000 1.00 88.81 82 ALA A O 1
ATOM 618 N N . GLY A 1 83 ? 1.185 3.766 3.401 1.00 89.44 83 GLY A N 1
ATOM 619 C CA . GLY A 1 83 ? 1.222 3.992 4.841 1.00 89.44 83 GLY A CA 1
ATOM 620 C C . GLY A 1 83 ? 0.327 5.138 5.317 1.00 89.44 83 GLY A C 1
ATOM 621 O O . GLY A 1 83 ? -0.466 5.009 6.250 1.00 89.44 83 GLY A O 1
ATOM 622 N N . GLU A 1 84 ? 0.465 6.284 4.664 1.00 91.94 84 GLU A N 1
ATOM 623 C CA . GLU A 1 84 ? -0.264 7.489 5.037 1.00 91.94 84 GLU A CA 1
ATOM 624 C C . GLU A 1 84 ? -1.737 7.420 4.629 1.00 91.94 84 GLU A C 1
ATOM 626 O O . GLU A 1 84 ? -2.623 7.707 5.428 1.00 91.94 84 GLU A O 1
ATOM 631 N N . ILE A 1 85 ? -2.027 6.973 3.408 1.00 93.44 85 ILE A N 1
ATOM 632 C CA . ILE A 1 85 ? -3.403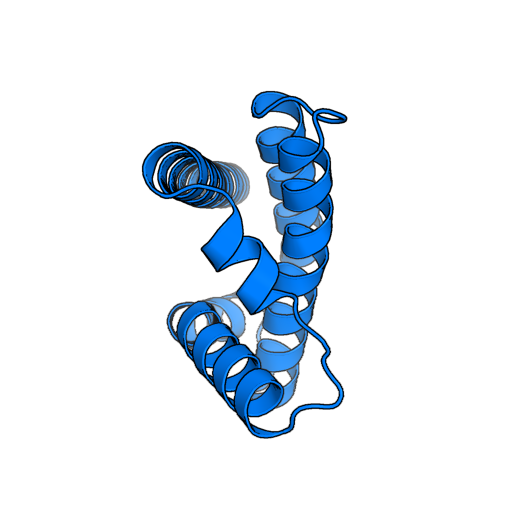 6.950 2.894 1.00 93.44 85 ILE A CA 1
ATOM 633 C C . ILE A 1 85 ? -4.269 5.928 3.647 1.00 93.44 85 ILE A C 1
ATOM 635 O O . ILE A 1 85 ? -5.420 6.221 3.970 1.00 93.44 85 ILE A O 1
ATOM 639 N N . LEU A 1 86 ? -3.719 4.758 3.980 1.00 91.81 86 LEU A N 1
ATOM 640 C CA . LEU A 1 86 ? -4.408 3.761 4.805 1.00 91.81 86 LEU A CA 1
ATOM 641 C C . LEU A 1 86 ? -4.642 4.259 6.238 1.00 91.81 86 LEU A C 1
ATOM 643 O O . LEU A 1 86 ? -5.687 3.964 6.814 1.00 91.81 86 LEU A O 1
ATOM 647 N N . GLN A 1 87 ? -3.726 5.056 6.800 1.00 92.56 87 GLN A N 1
ATOM 648 C CA . GLN A 1 87 ? -3.931 5.660 8.119 1.00 92.56 87 GLN A CA 1
ATOM 649 C C . GLN A 1 87 ? -5.137 6.603 8.128 1.00 92.56 87 GLN A C 1
ATOM 651 O O . GLN A 1 87 ? -5.966 6.516 9.027 1.00 92.56 87 GLN A O 1
ATOM 656 N N . ARG A 1 88 ? -5.312 7.416 7.081 1.00 94.50 88 ARG A N 1
ATOM 657 C CA . ARG A 1 88 ? -6.486 8.298 6.952 1.00 94.50 88 ARG A CA 1
ATOM 658 C C . ARG A 1 88 ? -7.805 7.529 6.872 1.00 94.50 88 ARG A C 1
ATOM 660 O O . ARG A 1 88 ? -8.836 8.043 7.292 1.00 94.50 88 ARG A O 1
ATOM 667 N N . TRP A 1 89 ? -7.799 6.297 6.364 1.00 95.12 89 TRP A N 1
ATOM 668 C CA . TRP A 1 89 ? -8.972 5.419 6.445 1.00 95.12 89 TRP A CA 1
ATOM 669 C C . TRP A 1 89 ? -9.194 4.859 7.849 1.00 95.12 89 TRP A C 1
ATOM 671 O O . TRP A 1 89 ? -10.325 4.884 8.327 1.00 95.12 89 TRP A O 1
ATOM 681 N N . ILE A 1 90 ? -8.132 4.427 8.537 1.00 93.00 90 ILE A N 1
ATOM 682 C CA . ILE A 1 90 ? -8.206 3.986 9.942 1.00 93.00 90 ILE A CA 1
ATOM 683 C C . ILE A 1 90 ? -8.779 5.094 10.837 1.00 93.00 90 ILE A C 1
ATOM 685 O O . ILE A 1 90 ? -9.599 4.815 11.710 1.00 93.00 90 ILE A O 1
ATOM 689 N N . ASP A 1 91 ? -8.394 6.344 10.586 1.00 94.38 91 ASP A N 1
ATOM 690 C CA . ASP A 1 91 ? -8.859 7.516 11.333 1.00 94.38 91 ASP A CA 1
ATOM 691 C C . ASP A 1 91 ? -10.273 7.977 10.912 1.00 94.38 91 ASP A C 1
ATOM 693 O O . ASP A 1 91 ? -10.833 8.906 11.495 1.00 94.38 91 ASP A O 1
ATOM 697 N N . GLY A 1 92 ? -10.882 7.315 9.920 1.00 95.56 92 GLY A N 1
ATOM 698 C CA . GLY A 1 92 ? -12.236 7.588 9.434 1.00 95.56 92 GLY A CA 1
ATOM 699 C C . GLY A 1 92 ? -12.355 8.783 8.482 1.00 95.56 92 GLY A C 1
ATOM 700 O O . GLY A 1 92 ? -13.469 9.186 8.152 1.00 95.56 92 GLY A O 1
ATOM 701 N N . GLU A 1 93 ? -11.239 9.355 8.024 1.00 97.38 93 GLU A N 1
ATOM 702 C CA . GLU A 1 93 ? -11.229 10.476 7.076 1.00 97.38 93 GLU A CA 1
ATOM 703 C C . GLU A 1 93 ? -11.532 10.026 5.644 1.00 97.38 93 GLU A C 1
ATOM 705 O O . GLU A 1 93 ? -12.190 10.746 4.890 1.00 97.38 93 GLU A O 1
ATOM 710 N N . PHE A 1 94 ? -11.047 8.842 5.259 1.00 96.88 94 PHE A N 1
ATOM 711 C CA . PHE A 1 94 ? -11.290 8.229 3.953 1.00 96.88 94 PHE A CA 1
ATOM 712 C C . PHE A 1 94 ? -12.155 6.979 4.080 1.00 96.88 94 PHE A C 1
ATOM 714 O O . PHE A 1 94 ? -12.045 6.219 5.034 1.00 96.88 94 PHE A O 1
ATOM 721 N N . SER A 1 95 ? -12.982 6.727 3.069 1.00 95.06 95 SER A N 1
ATOM 722 C CA . SER A 1 95 ? -13.614 5.426 2.853 1.00 95.06 95 SER A CA 1
ATOM 723 C C . SER A 1 95 ? -12.638 4.438 2.208 1.00 95.06 95 SER A C 1
ATOM 725 O O . SER A 1 95 ? -11.684 4.827 1.529 1.00 95.06 95 SER A O 1
ATOM 727 N N . ARG A 1 96 ? -12.924 3.140 2.346 1.00 92.81 96 ARG A N 1
ATOM 728 C CA . ARG A 1 96 ? -12.157 2.066 1.696 1.00 92.81 96 ARG A CA 1
ATOM 729 C C . ARG A 1 96 ? -12.076 2.239 0.174 1.00 92.81 96 ARG A C 1
ATOM 731 O O . ARG A 1 96 ? -11.017 2.054 -0.417 1.00 92.81 96 ARG A O 1
ATOM 738 N N . GLU A 1 97 ? -13.168 2.666 -0.460 1.00 91.81 97 GLU A N 1
ATOM 739 C CA . GLU A 1 97 ? -13.203 2.926 -1.904 1.00 91.81 97 GLU A CA 1
ATOM 740 C C . GLU A 1 97 ? -12.294 4.095 -2.312 1.00 91.81 97 GLU A C 1
ATOM 742 O O . GLU A 1 97 ? -11.600 4.016 -3.330 1.00 91.81 97 GLU A O 1
ATOM 747 N N . GLN A 1 98 ? -12.247 5.161 -1.505 1.00 94.25 98 GLN A N 1
ATOM 748 C CA . GLN A 1 98 ? -11.335 6.283 -1.736 1.00 94.25 98 GLN A CA 1
ATOM 749 C C . GLN A 1 98 ? -9.873 5.851 -1.612 1.00 94.25 98 GLN A C 1
ATOM 751 O O . GLN A 1 98 ? -9.073 6.234 -2.463 1.00 94.25 98 GLN A O 1
ATOM 756 N N . VAL A 1 99 ? -9.532 5.024 -0.618 1.00 93.31 99 VAL A N 1
ATOM 757 C CA . VAL A 1 99 ? -8.180 4.457 -0.474 1.00 93.31 99 VAL A CA 1
ATOM 758 C C . VAL A 1 99 ? -7.803 3.625 -1.695 1.00 93.31 99 VAL A C 1
ATOM 760 O O . VAL A 1 99 ? -6.773 3.898 -2.311 1.00 93.31 99 VAL A O 1
ATOM 763 N N . ALA A 1 100 ? -8.647 2.663 -2.082 1.00 90.25 100 ALA A N 1
ATOM 764 C CA . ALA A 1 100 ? -8.405 1.795 -3.234 1.00 90.25 100 ALA A CA 1
ATOM 765 C C . ALA A 1 100 ? -8.201 2.599 -4.525 1.00 90.25 100 ALA A C 1
ATOM 767 O O . ALA A 1 100 ? -7.266 2.351 -5.286 1.00 90.25 100 ALA A O 1
ATOM 768 N N . THR A 1 101 ? -9.044 3.609 -4.742 1.00 90.12 101 THR A N 1
ATOM 769 C CA . THR A 1 101 ? -8.978 4.459 -5.932 1.00 90.12 101 THR A CA 1
ATOM 770 C C . THR A 1 101 ? -7.737 5.350 -5.935 1.00 90.12 101 THR A C 1
ATOM 772 O O . THR A 1 101 ? -7.056 5.430 -6.957 1.00 90.12 101 THR A O 1
ATOM 775 N N . LEU A 1 102 ? -7.421 6.032 -4.825 1.00 92.38 102 LEU A N 1
ATOM 776 C CA . LEU A 1 102 ? -6.251 6.914 -4.764 1.00 92.38 102 LEU A CA 1
ATOM 777 C C . LEU A 1 102 ? -4.953 6.127 -4.911 1.00 92.38 102 LEU A C 1
ATOM 779 O O . LEU A 1 102 ? -4.123 6.489 -5.740 1.00 92.38 102 LEU A O 1
ATOM 783 N N . LEU A 1 103 ? -4.778 5.061 -4.127 1.00 91.19 103 LEU A N 1
ATOM 784 C CA . LEU A 1 103 ? -3.544 4.281 -4.158 1.00 91.19 103 LEU A CA 1
ATOM 785 C C . LEU A 1 103 ? -3.357 3.565 -5.488 1.00 91.19 103 LEU A C 1
ATOM 787 O O . LEU A 1 103 ? -2.256 3.612 -6.023 1.00 91.19 103 LEU A O 1
ATOM 791 N N . GLY A 1 104 ? -4.419 2.998 -6.068 1.00 88.38 104 GLY A N 1
ATOM 792 C CA . GLY A 1 104 ? -4.345 2.408 -7.404 1.00 88.38 104 GLY A CA 1
ATOM 793 C C . GLY A 1 104 ? -3.871 3.415 -8.456 1.00 88.38 104 GLY A C 1
ATOM 794 O O . GLY A 1 104 ? -2.967 3.115 -9.228 1.00 88.38 104 GLY A O 1
ATOM 795 N N . ARG A 1 105 ? -4.411 4.644 -8.443 1.00 89.88 105 ARG A N 1
ATOM 796 C CA . ARG A 1 105 ? -3.995 5.709 -9.374 1.00 89.88 105 ARG A CA 1
ATOM 797 C C . ARG A 1 105 ? -2.565 6.187 -9.141 1.00 89.88 105 ARG A C 1
ATOM 799 O O . ARG A 1 105 ? -1.867 6.436 -10.114 1.00 89.88 105 ARG A O 1
ATOM 806 N N . ILE A 1 106 ? -2.148 6.346 -7.884 1.00 91.19 106 ILE A N 1
ATOM 807 C CA . ILE A 1 106 ? -0.791 6.791 -7.539 1.00 91.19 106 ILE A CA 1
ATOM 808 C C . ILE A 1 106 ? 0.232 5.731 -7.942 1.00 91.19 106 ILE A C 1
ATOM 810 O O . ILE A 1 106 ? 1.216 6.069 -8.586 1.00 91.19 106 ILE A O 1
ATOM 814 N N . ILE A 1 107 ? -0.010 4.463 -7.598 1.00 88.38 107 ILE A N 1
ATOM 815 C CA . ILE A 1 107 ? 0.884 3.353 -7.948 1.00 88.38 107 ILE A CA 1
ATOM 816 C C . ILE A 1 107 ? 0.990 3.234 -9.465 1.00 88.38 107 ILE A C 1
ATOM 818 O O . ILE A 1 107 ? 2.102 3.179 -9.978 1.00 88.38 107 ILE A O 1
ATOM 822 N N . LEU A 1 108 ? -0.141 3.262 -10.179 1.00 87.56 108 LEU A N 1
ATOM 823 C CA . LEU A 1 108 ? -0.134 3.227 -11.638 1.00 87.56 108 LEU A CA 1
ATOM 824 C C . LEU A 1 108 ? 0.674 4.393 -12.214 1.00 87.56 108 LEU A C 1
ATOM 826 O O . LEU A 1 108 ? 1.603 4.150 -12.966 1.00 87.56 108 LEU A O 1
ATOM 830 N N . ALA A 1 109 ? 0.383 5.632 -11.806 1.00 90.19 109 ALA A N 1
ATOM 831 C CA . ALA A 1 109 ? 1.101 6.808 -12.295 1.00 90.19 109 ALA A CA 1
ATOM 832 C C . ALA A 1 109 ? 2.613 6.710 -12.054 1.00 90.19 109 ALA A C 1
ATOM 834 O O . ALA A 1 109 ? 3.388 6.976 -12.960 1.00 90.19 109 ALA A O 1
ATOM 835 N N . VAL A 1 110 ? 3.035 6.287 -10.858 1.00 90.38 110 VAL A N 1
ATOM 836 C CA . VAL A 1 110 ? 4.457 6.115 -10.537 1.00 90.38 110 VAL A CA 1
ATOM 837 C C . VAL A 1 110 ? 5.104 5.047 -11.414 1.00 90.38 110 VAL A C 1
ATOM 839 O O . VAL A 1 110 ? 6.215 5.257 -11.881 1.00 90.38 110 VAL A O 1
ATOM 842 N N . LEU A 1 111 ? 4.446 3.904 -11.624 1.00 87.69 111 LEU A N 1
ATOM 843 C CA . LEU A 1 111 ? 5.011 2.821 -12.431 1.00 87.69 111 LEU A CA 1
ATOM 844 C C . LEU A 1 111 ? 5.045 3.174 -13.922 1.00 87.69 111 LEU A C 1
ATOM 846 O O . LEU A 1 111 ? 6.024 2.838 -14.585 1.00 87.69 111 LEU A O 1
ATOM 850 N N . SER A 1 112 ? 4.036 3.893 -14.424 1.00 88.19 112 SER A N 1
ATOM 851 C CA . SER A 1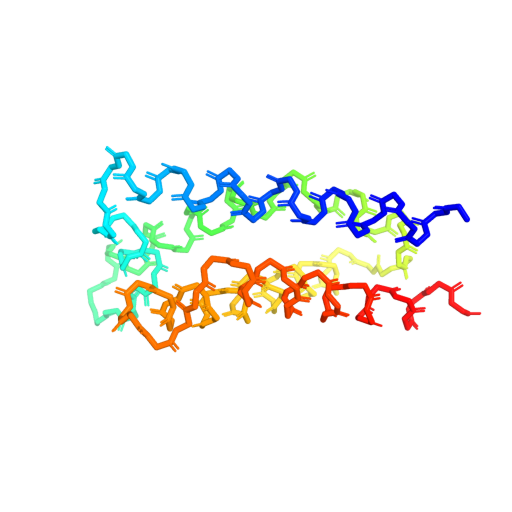 112 ? 3.973 4.337 -15.819 1.00 88.19 112 SER A CA 1
ATOM 852 C C . SER A 1 112 ? 5.166 5.218 -16.212 1.00 88.19 112 SER A C 1
ATOM 854 O O . SER A 1 112 ? 5.672 5.070 -17.320 1.00 88.19 112 SER A O 1
ATOM 856 N N . GLU A 1 113 ? 5.682 6.047 -15.294 1.00 91.56 113 GLU A N 1
ATOM 857 C CA . GLU A 1 113 ? 6.872 6.894 -15.522 1.00 91.56 113 GLU A CA 1
ATOM 858 C C . GLU A 1 113 ? 8.150 6.099 -15.849 1.00 91.56 113 GLU A C 1
ATOM 860 O O . GLU A 1 113 ? 9.102 6.660 -16.383 1.00 91.56 113 GLU A O 1
ATOM 865 N N . PHE A 1 114 ? 8.201 4.801 -15.532 1.00 86.56 114 PHE A N 1
ATOM 866 C CA . PHE A 1 114 ? 9.353 3.941 -15.835 1.00 86.56 114 PHE A CA 1
ATOM 867 C C . PHE A 1 114 ? 9.135 3.027 -17.048 1.00 86.56 114 PHE A C 1
ATOM 869 O O . PHE A 1 114 ? 10.056 2.310 -17.444 1.00 86.56 114 PHE A O 1
ATOM 876 N N . THR A 1 115 ? 7.922 3.005 -17.604 1.00 74.62 115 THR A N 1
ATOM 877 C CA . THR A 1 115 ? 7.547 2.131 -18.727 1.00 74.62 115 THR A CA 1
ATOM 878 C C . THR A 1 115 ? 7.397 2.864 -20.063 1.00 74.62 115 THR A C 1
ATOM 880 O O . THR A 1 115 ? 7.264 2.198 -21.091 1.00 74.62 115 THR A O 1
ATOM 883 N N . GLU A 1 116 ? 7.429 4.201 -20.056 1.00 57.31 116 GLU A N 1
ATOM 884 C CA . GLU A 1 116 ? 7.565 5.047 -21.258 1.00 57.31 116 GLU A CA 1
ATOM 885 C C . GLU A 1 116 ? 9.024 5.144 -21.741 1.00 57.31 116 GLU A C 1
ATOM 887 O O . GLU A 1 116 ? 9.230 5.119 -22.980 1.00 57.31 116 GLU A O 1
#

Secondary structure (DSSP, 8-state):
-HHHHHHHHHHHHHHHHHHHHHHH-THHHHHHH---S-HHHHHHHHHHHHHHHHHHHHHHHHHH---HHHHHHHHHHHHHHHHHHHHHHHTTSS-HHHHHHHHHHHHHHHHHTTT-

Foldseek 3Di:
DVLVVLLVVLLVVLVVVVVCCVVPPCPVLVLLVDPDPDPVSVVVSVVVLCVVQVVCLVVQCVQQVDDSVVSVVVSSVLVVVLSVLVVCVSVVNDDSVRSSVVSSVVSSVVSVVRND

pLDDT: mean 87.03, std 8.11, range [57.31, 97.38]